Protein AF-A0A3A9E2F2-F1 (afdb_monomer)

Solvent-accessible surface area (backbone atoms only — not comparable to full-atom values): 10384 Å² total; per-residue (Å²): 134,84,87,75,85,90,66,88,70,84,82,77,58,94,87,62,79,90,67,80,53,72,67,56,56,50,52,58,75,64,45,63,46,45,46,7,29,44,75,41,55,57,59,45,60,77,42,99,91,36,92,51,76,41,77,47,58,73,92,66,34,52,73,41,75,78,70,48,86,54,79,44,56,62,70,60,52,52,52,50,52,50,54,58,71,68,58,73,80,54,47,98,83,72,45,70,61,95,58,60,90,71,42,56,31,88,88,75,65,30,54,31,39,81,44,78,45,77,52,100,91,44,79,49,52,27,34,31,30,34,34,40,76,69,68,75,49,98,54,69,95,49,67,46,48,46,66,62,51,51,52,54,51,52,53,49,50,53,52,52,52,57,48,65,73,75,107

Sequence (167 aa):
LEYRRTGSTRRYHPGYECKWAANTVVHILENREYTGCLVNFKTTTQSYKCSKIIYNSEDKQAIFENHHEQIIDKDTWERVQELRKQRKRPNRYDEVGLFSGILFCADCGSVMYQQRYQTDKRRQDCYICGSYKKRTADCTAHFIRTDLLTAGVTENLRKVTSYAAKH

pLDDT: mean 86.05, std 10.94, range [43.09, 97.06]

Radius of gyration: 23.93 Å; Cα contacts (8 Å, |Δi|>4): 174; chains: 1; bounding box: 44×72×62 Å

Nearest PDB structures (foldseek):
  1f3u-assembly1_A  TM=5.442E-01  e=9.695E-01  Homo sapiens
  6o9l-assembly1_T  TM=4.888E-01  e=2.526E+00  Homo sapiens
  8xmc-assembly1_I  TM=2.356E-01  e=3.301E-01  Arabidopsis thaliana
  5nbq-assembly1_G  TM=2.275E-01  e=5.180E+00  Borreliella burgdorferi

Structure (mmCIF, N/CA/C/O backbone):
data_AF-A0A3A9E2F2-F1
#
_entry.id   AF-A0A3A9E2F2-F1
#
loop_
_atom_site.group_PDB
_atom_site.id
_atom_site.type_symbol
_atom_site.label_atom_id
_atom_site.label_alt_id
_atom_site.label_comp_id
_atom_site.label_asym_id
_atom_site.label_entity_id
_atom_site.label_seq_id
_atom_site.pdbx_PDB_ins_code
_atom_site.Cartn_x
_atom_site.Cartn_y
_atom_site.Cartn_z
_atom_site.occupancy
_atom_site.B_iso_or_equiv
_atom_site.auth_seq_id
_atom_site.auth_comp_id
_atom_site.auth_asym_id
_atom_site.auth_atom_id
_atom_site.pdbx_PDB_model_num
ATOM 1 N N . LEU A 1 1 ? 8.230 46.879 11.092 1.00 43.09 1 LEU A N 1
ATOM 2 C CA . LEU A 1 1 ? 8.764 45.650 11.722 1.00 43.09 1 LEU A CA 1
ATOM 3 C C . LEU A 1 1 ? 8.532 44.495 10.758 1.00 43.09 1 LEU A C 1
ATOM 5 O O . LEU A 1 1 ? 7.473 43.88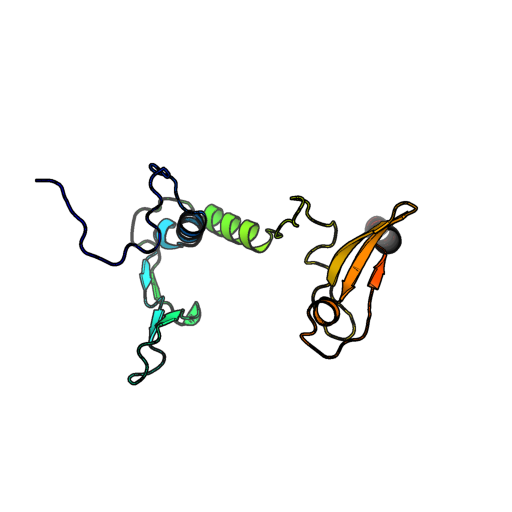5 10.785 1.00 43.09 1 LEU A O 1
ATOM 9 N N . GLU A 1 2 ? 9.471 44.250 9.843 1.00 47.62 2 GLU A N 1
ATOM 10 C CA . GLU A 1 2 ? 9.417 43.054 8.999 1.00 47.62 2 GLU A CA 1
ATOM 11 C C . GLU A 1 2 ? 9.803 41.849 9.851 1.00 47.62 2 GLU A C 1
ATOM 13 O O . GLU A 1 2 ? 10.923 41.756 10.356 1.00 47.62 2 GLU A O 1
ATOM 18 N N . TYR A 1 3 ? 8.859 40.937 10.047 1.00 56.56 3 TYR A N 1
ATOM 19 C CA . TYR A 1 3 ? 9.108 39.676 10.724 1.00 56.56 3 TYR A CA 1
ATOM 20 C C . TYR A 1 3 ? 10.143 38.861 9.928 1.00 56.56 3 TYR A C 1
ATOM 22 O O . TYR A 1 3 ? 9.828 38.274 8.895 1.00 56.56 3 TYR A O 1
ATOM 30 N N . ARG A 1 4 ? 11.394 38.817 10.403 1.00 60.28 4 ARG A N 1
ATOM 31 C CA . ARG A 1 4 ? 12.424 37.901 9.891 1.00 60.28 4 ARG A CA 1
ATOM 32 C C . ARG A 1 4 ? 12.490 36.665 10.778 1.00 60.28 4 ARG A C 1
ATOM 34 O O . ARG A 1 4 ? 12.912 36.741 11.928 1.00 60.28 4 ARG A O 1
ATOM 41 N N . ARG A 1 5 ? 12.099 35.512 10.227 1.00 57.41 5 ARG A N 1
ATOM 42 C CA . ARG A 1 5 ? 12.288 34.201 10.867 1.00 57.41 5 ARG A CA 1
ATOM 43 C C . ARG A 1 5 ? 13.768 33.837 10.898 1.00 57.41 5 ARG A C 1
ATOM 45 O O . ARG A 1 5 ? 14.348 33.522 9.864 1.00 57.41 5 ARG A O 1
ATOM 52 N N . THR A 1 6 ? 14.359 33.824 12.084 1.00 50.56 6 THR A N 1
ATOM 53 C CA . THR A 1 6 ? 15.696 33.284 12.346 1.00 50.56 6 THR A CA 1
ATOM 54 C C . THR A 1 6 ? 15.580 31.807 12.739 1.00 50.56 6 THR A C 1
ATOM 56 O O . THR A 1 6 ? 15.358 31.458 13.892 1.00 50.56 6 THR A O 1
ATOM 59 N N . GLY A 1 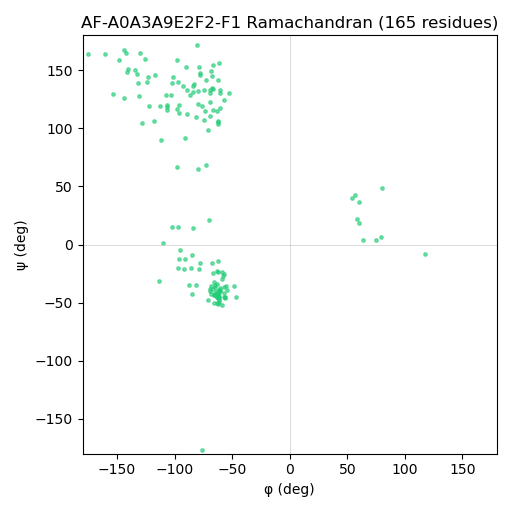7 ? 15.672 30.909 11.754 1.00 63.16 7 GLY A N 1
ATOM 60 C CA . GLY A 1 7 ? 15.651 29.457 11.963 1.00 63.16 7 GLY A CA 1
ATOM 61 C C . GLY A 1 7 ? 15.897 28.683 10.666 1.00 63.16 7 GLY A C 1
ATOM 62 O O . GLY A 1 7 ? 15.793 29.245 9.579 1.00 63.16 7 GLY A O 1
ATOM 63 N N . SER A 1 8 ? 16.234 27.391 10.763 1.00 57.94 8 SER A N 1
ATOM 64 C CA . SER A 1 8 ? 16.449 26.535 9.586 1.00 57.94 8 SER A CA 1
ATOM 65 C C . SER A 1 8 ? 15.160 26.417 8.766 1.00 57.94 8 SER A C 1
ATOM 67 O O . SER A 1 8 ? 14.217 25.723 9.147 1.00 57.94 8 SER A O 1
ATOM 69 N N . THR A 1 9 ? 15.115 27.086 7.618 1.00 56.25 9 THR A N 1
ATOM 70 C CA . THR A 1 9 ? 14.015 27.021 6.653 1.00 56.25 9 THR A CA 1
ATOM 71 C C . THR A 1 9 ? 14.128 25.755 5.809 1.00 56.25 9 THR A C 1
ATOM 73 O O . THR A 1 9 ? 14.316 25.797 4.592 1.00 56.25 9 THR A O 1
ATOM 76 N N . ARG A 1 10 ? 13.998 24.573 6.424 1.00 52.66 10 ARG A N 1
ATOM 77 C CA . ARG A 1 10 ? 13.755 23.369 5.621 1.00 52.66 10 ARG A CA 1
ATOM 78 C C . ARG A 1 10 ? 12.417 23.560 4.893 1.00 52.66 10 ARG A C 1
ATOM 80 O O . ARG A 1 10 ? 11.367 23.416 5.506 1.00 52.66 10 ARG A O 1
ATOM 87 N N . ARG A 1 11 ? 12.491 23.823 3.578 1.00 57.62 11 ARG A N 1
ATOM 88 C CA . ARG A 1 11 ? 11.375 23.910 2.607 1.00 57.62 11 ARG A CA 1
ATOM 89 C C . ARG A 1 11 ? 10.595 25.233 2.594 1.00 57.62 11 ARG A C 1
ATOM 91 O O . ARG A 1 11 ? 9.368 25.226 2.585 1.00 57.62 11 ARG A O 1
ATOM 98 N N . TYR A 1 12 ? 11.285 26.373 2.549 1.00 59.84 12 TYR A N 1
ATOM 99 C CA . TYR A 1 12 ? 10.641 27.614 2.103 1.00 59.84 12 TYR A CA 1
ATOM 100 C C . TYR A 1 12 ? 10.619 27.651 0.569 1.00 59.84 12 TYR A C 1
ATOM 102 O O . TYR A 1 12 ? 11.668 27.766 -0.063 1.00 59.84 12 TYR A O 1
ATOM 110 N N . HIS A 1 13 ? 9.431 27.515 -0.021 1.00 63.38 13 HIS A N 1
ATOM 111 C CA . HIS A 1 13 ? 9.216 27.624 -1.463 1.00 63.38 13 HIS A CA 1
ATOM 112 C C . HIS A 1 13 ? 8.394 28.890 -1.749 1.00 63.38 13 HIS A C 1
ATOM 114 O O . HIS A 1 13 ? 7.162 28.824 -1.725 1.00 63.38 13 HIS A O 1
ATOM 120 N N . PRO A 1 14 ? 9.040 30.050 -1.972 1.00 62.44 14 PRO A N 1
ATOM 121 C CA . PRO A 1 14 ? 8.328 31.269 -2.343 1.00 62.44 14 PRO A CA 1
ATOM 122 C C . PRO A 1 14 ? 7.592 31.015 -3.671 1.00 62.44 14 PRO A C 1
ATOM 124 O O . PRO A 1 14 ? 8.219 30.648 -4.662 1.00 62.44 14 PRO A O 1
ATOM 127 N N . GLY A 1 15 ? 6.256 31.090 -3.651 1.00 64.94 15 GLY A N 1
ATOM 128 C CA . GLY A 1 15 ? 5.361 30.676 -4.748 1.00 64.94 15 GLY A CA 1
ATOM 129 C C . GLY A 1 15 ? 4.401 29.523 -4.403 1.00 64.94 15 GLY A C 1
ATOM 130 O O . GLY A 1 15 ? 3.493 29.222 -5.174 1.00 64.94 15 GLY A O 1
ATOM 131 N N . TYR A 1 16 ? 4.560 28.887 -3.238 1.00 62.09 16 TYR A N 1
ATOM 132 C CA . TYR A 1 16 ? 3.591 27.938 -2.676 1.00 62.09 16 TYR A CA 1
ATOM 133 C C . TYR A 1 16 ? 2.709 28.638 -1.638 1.00 62.09 16 TYR A C 1
ATOM 135 O O . TYR A 1 16 ? 2.781 28.354 -0.443 1.00 62.09 16 TYR A O 1
ATOM 143 N N . GLU A 1 17 ? 1.881 29.576 -2.088 1.00 68.38 17 GLU A N 1
ATOM 144 C CA . GLU A 1 17 ? 0.893 30.212 -1.216 1.00 68.38 17 GLU A CA 1
ATOM 145 C C . GLU A 1 17 ? -0.162 29.171 -0.803 1.00 68.38 17 GLU A C 1
ATOM 147 O O . GLU A 1 17 ? -0.854 28.591 -1.638 1.00 68.38 17 GLU A O 1
ATOM 152 N N . CYS A 1 18 ? -0.229 28.878 0.499 1.00 69.50 18 CYS A N 1
ATOM 153 C CA . CYS A 1 18 ? -1.305 28.123 1.156 1.00 69.50 18 CYS A CA 1
ATOM 154 C C . CYS A 1 18 ? -1.587 26.689 0.652 1.00 69.50 18 CYS A C 1
ATOM 156 O O . CYS A 1 18 ? -2.669 26.155 0.893 1.00 69.50 18 CYS A O 1
ATOM 158 N N . LYS A 1 19 ? -0.635 26.015 -0.008 1.00 76.00 19 LYS A N 1
ATOM 159 C CA . LYS A 1 19 ? -0.809 24.607 -0.413 1.00 76.00 19 LYS A CA 1
ATOM 160 C C . LYS A 1 19 ? -0.394 23.650 0.703 1.00 76.00 19 LYS A C 1
ATOM 162 O O . LYS A 1 19 ? 0.726 23.714 1.207 1.00 76.00 19 LYS A O 1
ATOM 167 N N . TRP A 1 20 ? -1.270 22.706 1.040 1.00 82.81 20 TRP A N 1
ATOM 168 C CA . TRP A 1 20 ? -0.922 21.588 1.915 1.00 82.81 20 TRP A CA 1
ATOM 169 C C . TRP A 1 20 ? 0.050 20.650 1.199 1.00 82.81 20 TRP A C 1
ATOM 171 O O . TRP A 1 20 ? -0.171 20.260 0.051 1.00 82.81 20 TRP A O 1
ATOM 181 N N . ALA A 1 21 ? 1.125 20.249 1.880 1.00 83.56 21 ALA A N 1
ATOM 182 C CA . ALA A 1 21 ? 1.962 19.167 1.380 1.00 83.56 21 ALA A CA 1
ATOM 183 C C . ALA A 1 21 ? 1.178 17.847 1.435 1.00 83.56 21 ALA A C 1
ATOM 185 O O . ALA A 1 21 ? 0.425 17.606 2.381 1.00 83.56 21 ALA A O 1
ATOM 186 N N . ALA A 1 22 ? 1.398 16.957 0.463 1.00 85.06 22 ALA A N 1
ATOM 187 C CA . ALA A 1 22 ? 0.709 15.664 0.409 1.00 85.06 22 ALA A CA 1
ATOM 188 C C . ALA A 1 22 ? 0.873 14.853 1.710 1.00 85.06 22 ALA A C 1
ATOM 190 O O . ALA A 1 22 ? -0.089 14.264 2.195 1.00 85.06 22 ALA A O 1
ATOM 191 N N . ASN A 1 23 ? 2.065 14.891 2.318 1.00 85.44 23 ASN A N 1
ATOM 192 C CA . ASN A 1 23 ? 2.323 14.237 3.605 1.00 85.44 23 ASN A CA 1
ATOM 193 C C . ASN A 1 23 ? 1.476 14.816 4.741 1.00 85.44 23 ASN A C 1
ATOM 195 O O . ASN A 1 23 ? 1.079 14.086 5.639 1.00 85.44 23 ASN A O 1
ATOM 199 N N . THR A 1 24 ? 1.182 16.114 4.711 1.00 89.06 24 THR A N 1
ATOM 200 C CA . THR A 1 24 ? 0.365 16.738 5.748 1.00 89.06 24 THR A CA 1
ATOM 201 C C . THR A 1 24 ? -1.077 16.238 5.675 1.00 89.06 24 THR A C 1
ATOM 203 O O . THR A 1 24 ? -1.645 15.873 6.698 1.00 89.06 24 THR A O 1
ATOM 206 N N . VAL A 1 25 ? -1.643 16.125 4.468 1.00 90.88 25 VAL A N 1
ATOM 207 C CA . VAL A 1 25 ? -2.975 15.523 4.264 1.00 90.88 25 VAL A CA 1
ATOM 208 C C . VAL A 1 25 ? -2.976 14.051 4.681 1.00 90.88 25 VAL A C 1
ATOM 210 O O . VAL A 1 25 ? -3.905 13.590 5.334 1.00 90.88 25 VAL A O 1
ATOM 213 N N . VAL A 1 26 ? -1.908 13.316 4.365 1.00 91.19 26 VAL A N 1
ATOM 214 C CA . VAL A 1 26 ? -1.705 11.932 4.819 1.00 91.19 26 VAL A CA 1
ATOM 215 C C . VAL A 1 26 ? -1.750 11.829 6.346 1.00 91.19 26 VAL A C 1
ATOM 217 O O . VAL A 1 26 ? -2.457 10.962 6.855 1.00 91.19 26 VAL A O 1
ATOM 220 N N . HIS A 1 27 ? -1.070 12.714 7.074 1.00 90.75 27 HIS A N 1
ATOM 221 C CA . HIS A 1 27 ? -1.084 12.700 8.538 1.00 90.75 27 HIS A CA 1
ATOM 222 C C . HIS A 1 27 ? -2.441 13.081 9.131 1.00 90.75 27 HIS A C 1
ATOM 224 O O . HIS A 1 27 ? -2.849 12.485 10.123 1.00 90.75 27 HIS A O 1
ATOM 230 N N . ILE A 1 28 ? -3.165 14.015 8.505 1.00 93.31 28 ILE A N 1
ATOM 231 C CA . ILE A 1 28 ? -4.552 14.318 8.886 1.00 93.31 28 ILE A CA 1
ATOM 232 C C . ILE A 1 28 ? -5.404 13.055 8.757 1.00 93.31 28 ILE A C 1
ATOM 234 O O . ILE A 1 28 ? -6.047 12.637 9.711 1.00 93.31 28 ILE A O 1
ATOM 238 N N . LEU A 1 29 ? -5.365 12.399 7.598 1.00 93.31 29 LEU A N 1
ATOM 239 C CA . LEU A 1 29 ? -6.176 11.208 7.354 1.00 93.31 29 LEU A CA 1
ATOM 240 C C . LEU A 1 29 ? -5.768 10.011 8.231 1.00 93.31 29 LEU A C 1
ATOM 242 O O . LEU A 1 29 ? -6.574 9.115 8.431 1.00 93.31 29 LEU A O 1
ATOM 246 N N . GLU A 1 30 ? -4.529 9.949 8.719 1.00 91.69 30 GLU A N 1
ATOM 247 C CA . GLU A 1 30 ? -4.049 8.914 9.654 1.00 91.69 30 GLU A CA 1
ATOM 248 C C . GLU A 1 30 ? -4.493 9.166 11.100 1.00 91.69 30 GLU A C 1
ATOM 250 O O . GLU A 1 30 ? -4.497 8.234 11.905 1.00 91.69 30 GLU A O 1
ATOM 255 N N . ASN A 1 31 ? -4.844 10.404 11.461 1.00 91.94 31 ASN A N 1
ATOM 256 C CA . ASN A 1 31 ? -5.091 10.729 12.856 1.00 91.94 31 ASN A CA 1
ATOM 257 C C . ASN A 1 31 ? -6.438 10.168 13.321 1.00 91.94 31 ASN A C 1
ATOM 259 O O . ASN A 1 31 ? -7.500 10.686 12.980 1.00 91.94 31 ASN A O 1
ATOM 263 N N . ARG A 1 32 ? -6.372 9.118 14.141 1.00 91.19 32 ARG A N 1
ATOM 264 C CA . ARG A 1 32 ? -7.541 8.509 14.780 1.00 91.19 32 ARG A CA 1
ATOM 265 C C . ARG A 1 32 ? -8.253 9.473 15.730 1.00 91.19 32 ARG A C 1
ATOM 267 O O . ARG A 1 32 ? -9.440 9.317 15.959 1.00 91.19 32 ARG A O 1
ATOM 274 N N . GLU A 1 33 ? -7.570 10.496 16.244 1.00 92.81 33 GLU A N 1
ATOM 275 C CA . GLU A 1 33 ? -8.171 11.437 17.198 1.00 92.81 33 GLU A CA 1
ATOM 276 C C . GLU A 1 33 ? -9.417 12.134 16.649 1.00 92.81 33 GLU A C 1
ATOM 278 O O . GLU A 1 33 ? -10.326 12.417 17.414 1.00 92.81 33 GLU A O 1
ATOM 283 N N . TYR A 1 34 ? -9.535 12.304 15.328 1.00 94.38 34 TYR A N 1
ATOM 284 C CA . TYR A 1 34 ? -10.734 12.882 14.716 1.00 94.38 34 TYR A CA 1
ATOM 285 C C . TYR A 1 34 ? -12.018 12.068 14.935 1.00 94.38 34 TYR A C 1
ATOM 287 O O . TYR A 1 34 ? -13.104 12.615 14.751 1.00 94.38 34 TYR A O 1
ATOM 295 N N . THR A 1 35 ? -11.916 10.811 15.379 1.00 94.19 35 THR A N 1
ATOM 296 C CA . THR A 1 35 ? -13.061 9.998 15.815 1.00 94.19 35 THR A CA 1
ATOM 297 C C . THR A 1 35 ? -13.454 10.255 17.278 1.00 94.19 35 THR A C 1
ATOM 299 O O . THR A 1 35 ? -14.128 9.426 17.881 1.00 94.19 35 THR A O 1
ATOM 302 N N . GLY A 1 36 ? -12.961 11.327 17.907 1.00 91.75 36 GLY A N 1
ATOM 303 C CA . GLY A 1 36 ? -13.242 11.664 19.306 1.00 91.75 36 GLY A CA 1
ATOM 304 C C . GLY A 1 36 ? -12.421 10.876 20.334 1.00 91.75 36 GLY A C 1
ATOM 305 O O . GLY A 1 36 ? -12.653 11.002 21.538 1.00 91.75 36 GLY A O 1
ATOM 306 N N . CYS A 1 37 ? -11.446 10.063 19.908 1.00 92.81 37 CYS A N 1
ATOM 307 C CA . CYS A 1 37 ? -10.565 9.335 20.827 1.00 92.81 37 CYS A CA 1
ATOM 308 C C . CYS A 1 37 ? -9.302 10.137 21.176 1.00 92.81 37 CYS A C 1
ATOM 310 O O . CYS A 1 37 ? -8.805 10.914 20.367 1.00 92.81 37 CYS A O 1
ATOM 312 N N . LEU A 1 38 ? -8.727 9.899 22.350 1.00 92.12 38 LEU A N 1
ATOM 313 C CA . LEU A 1 38 ? -7.398 10.381 22.720 1.00 92.12 38 LEU A CA 1
ATOM 314 C C . LEU A 1 38 ? -6.399 9.226 22.619 1.00 92.12 38 LEU A C 1
ATOM 316 O O . LEU A 1 38 ? -6.627 8.161 23.190 1.00 92.12 38 LEU A O 1
ATOM 320 N N . VAL A 1 39 ? -5.283 9.433 21.918 1.00 91.56 39 VAL A N 1
ATOM 321 C CA . VAL A 1 39 ? -4.249 8.405 21.738 1.00 91.56 39 VAL A CA 1
ATOM 322 C C . VAL A 1 39 ? -2.936 8.872 22.360 1.00 91.56 39 VAL A C 1
ATOM 324 O O . VAL A 1 39 ? -2.229 9.711 21.800 1.00 91.56 39 VAL A O 1
ATOM 327 N N . ASN A 1 40 ? -2.583 8.282 23.499 1.00 90.88 40 ASN A N 1
ATOM 328 C CA . ASN A 1 40 ? -1.352 8.568 24.228 1.00 90.88 40 ASN A CA 1
ATOM 329 C C . ASN A 1 40 ? -0.252 7.545 23.917 1.00 90.88 40 ASN A C 1
ATOM 331 O O . ASN A 1 40 ? -0.510 6.421 23.487 1.00 90.88 40 ASN A O 1
ATOM 335 N N . PHE A 1 41 ? 0.999 7.944 24.163 1.00 89.81 41 PHE A N 1
ATOM 336 C CA . PHE A 1 41 ? 2.193 7.113 23.954 1.00 89.81 41 PHE A CA 1
ATOM 337 C C . PHE A 1 41 ? 2.404 6.654 22.499 1.00 89.81 41 PHE A C 1
ATOM 339 O O . PHE A 1 41 ? 2.915 5.564 22.255 1.00 89.81 41 PHE A O 1
ATOM 346 N N . LYS A 1 42 ? 2.087 7.508 21.513 1.00 87.06 42 LYS A N 1
ATOM 347 C CA . LYS A 1 42 ? 2.362 7.248 20.082 1.00 87.06 42 LYS A CA 1
ATOM 348 C C . LYS A 1 42 ? 3.849 7.024 19.780 1.00 87.06 42 LYS A C 1
ATOM 350 O O . LYS A 1 42 ? 4.194 6.301 18.848 1.00 87.06 42 LYS A O 1
ATOM 355 N N . THR A 1 43 ? 4.735 7.639 20.558 1.00 89.62 43 THR A N 1
ATOM 356 C CA . THR A 1 43 ? 6.186 7.564 20.370 1.00 89.62 43 THR A CA 1
ATOM 357 C C . THR A 1 43 ? 6.907 7.267 21.673 1.00 89.62 43 THR A C 1
ATOM 359 O O . THR A 1 43 ? 6.507 7.752 22.730 1.00 89.62 43 THR A O 1
ATOM 362 N N . THR A 1 44 ? 8.013 6.536 21.581 1.00 88.56 44 THR A N 1
ATOM 363 C CA . THR A 1 44 ? 8.947 6.283 22.680 1.00 88.56 44 THR A CA 1
ATOM 364 C C . THR A 1 44 ? 10.384 6.566 22.246 1.00 88.56 44 THR A C 1
ATOM 366 O O . THR A 1 44 ? 10.682 6.660 21.053 1.00 88.56 44 THR A O 1
ATOM 369 N N . THR A 1 45 ? 11.291 6.680 23.207 1.00 86.94 45 THR A N 1
ATOM 370 C CA . THR A 1 45 ? 12.731 6.793 22.954 1.00 86.94 45 THR A CA 1
ATOM 371 C C . THR A 1 45 ? 13.360 5.403 22.985 1.00 86.94 45 THR A C 1
ATOM 373 O O . THR A 1 45 ? 13.052 4.608 23.870 1.00 86.94 45 THR A O 1
ATOM 376 N N . GLN A 1 46 ? 14.252 5.097 22.035 1.00 84.19 46 GLN A N 1
ATOM 377 C CA . GLN A 1 46 ? 14.849 3.759 21.915 1.00 84.19 46 GLN A CA 1
ATOM 378 C C . GLN A 1 46 ? 15.566 3.302 23.193 1.00 84.19 46 GLN A C 1
ATOM 380 O O . GLN A 1 46 ? 15.474 2.139 23.579 1.00 84.19 46 GLN A O 1
ATOM 385 N N . SER A 1 47 ? 16.312 4.203 23.827 1.00 82.81 47 SER A N 1
ATOM 386 C CA . SER A 1 47 ? 16.957 3.965 25.115 1.00 82.81 47 SER A CA 1
ATOM 387 C C . SER A 1 47 ? 17.316 5.293 25.771 1.00 82.81 47 SER A C 1
ATOM 389 O O . SER A 1 47 ? 17.413 6.318 25.103 1.00 82.81 47 SER A O 1
ATOM 391 N N . TYR A 1 48 ? 17.606 5.282 27.070 1.00 79.94 48 TYR A N 1
ATOM 392 C CA . TYR A 1 48 ? 18.050 6.487 27.782 1.00 79.94 48 TYR A CA 1
ATOM 393 C C . TYR A 1 48 ? 19.338 7.110 27.205 1.00 79.94 48 TYR A C 1
ATOM 395 O O . TYR A 1 48 ? 19.572 8.301 27.379 1.00 79.94 48 TYR A O 1
ATOM 403 N N . LYS A 1 49 ? 20.172 6.319 26.510 1.00 84.50 49 LYS A N 1
ATOM 404 C CA . LYS A 1 49 ? 21.424 6.773 25.871 1.00 84.50 49 LYS A CA 1
ATOM 405 C C . LYS A 1 49 ? 21.240 7.227 24.427 1.00 84.50 49 LYS A C 1
ATOM 407 O O . LYS A 1 49 ? 22.164 7.787 23.847 1.00 84.50 49 LYS A O 1
ATOM 412 N N . CYS A 1 50 ? 20.091 6.942 23.821 1.00 82.50 50 CYS A N 1
ATOM 413 C CA . CYS A 1 50 ? 19.839 7.223 22.419 1.00 82.50 50 CYS A CA 1
ATOM 414 C C . CYS A 1 50 ? 18.531 7.993 22.277 1.00 82.50 50 CYS A C 1
ATOM 416 O O . CYS A 1 50 ? 17.457 7.401 22.310 1.00 82.50 50 CYS A O 1
ATOM 418 N N . SER A 1 51 ? 18.621 9.298 22.019 1.00 83.44 51 SER A N 1
ATOM 419 C CA . SER A 1 51 ? 17.470 10.194 21.810 1.00 83.44 51 SER A CA 1
ATOM 420 C C . SER A 1 51 ? 16.713 9.954 20.494 1.00 83.44 51 SER A C 1
ATOM 422 O O . SER A 1 51 ? 16.028 10.843 19.990 1.00 83.44 51 SER A O 1
ATOM 424 N N . LYS A 1 52 ? 16.850 8.770 19.888 1.00 88.31 52 LYS A N 1
ATOM 425 C CA . LYS A 1 52 ? 16.122 8.400 18.679 1.00 88.31 52 LYS A CA 1
ATOM 426 C C . LYS A 1 52 ? 14.681 8.053 19.047 1.00 88.31 52 LYS A C 1
ATOM 428 O O . LYS A 1 52 ? 14.434 7.104 19.792 1.00 88.31 52 LYS A O 1
ATOM 433 N N . ILE A 1 53 ? 13.749 8.815 18.484 1.00 86.94 53 ILE A N 1
ATOM 434 C CA . ILE A 1 53 ? 12.309 8.615 18.644 1.00 86.94 53 ILE A CA 1
ATOM 435 C C . ILE A 1 53 ? 11.852 7.485 17.716 1.00 86.94 53 ILE A C 1
ATOM 437 O O . ILE A 1 53 ? 12.195 7.461 16.531 1.00 86.94 53 ILE A O 1
ATOM 441 N N . ILE A 1 54 ? 11.080 6.551 18.264 1.00 88.88 54 ILE A N 1
ATOM 442 C CA . ILE A 1 54 ? 10.485 5.414 17.561 1.00 88.88 54 ILE A CA 1
ATOM 443 C C . ILE A 1 54 ? 8.971 5.459 17.779 1.00 88.88 54 ILE A C 1
ATOM 445 O O . ILE A 1 54 ? 8.503 5.770 18.873 1.00 88.88 54 ILE A O 1
ATOM 449 N N . TYR A 1 55 ? 8.203 5.150 16.736 1.00 88.25 55 TYR A N 1
ATOM 450 C CA . TYR A 1 55 ? 6.754 4.993 16.843 1.00 88.25 55 TYR A CA 1
ATOM 451 C C . TYR A 1 55 ? 6.406 3.673 17.534 1.00 88.25 55 TYR A C 1
ATOM 453 O O . TYR A 1 55 ? 6.955 2.623 17.197 1.00 88.25 55 TYR A O 1
ATOM 461 N N . ASN A 1 56 ? 5.498 3.737 18.502 1.00 88.50 56 ASN A N 1
ATOM 462 C CA . ASN A 1 56 ? 5.024 2.569 19.232 1.00 88.50 56 ASN A CA 1
ATOM 463 C C . ASN A 1 56 ? 4.004 1.778 18.404 1.00 88.50 56 ASN A C 1
ATOM 465 O O . ASN A 1 56 ? 3.200 2.367 17.679 1.00 88.50 56 ASN A O 1
ATOM 469 N N . SER A 1 57 ? 4.010 0.450 18.556 1.00 87.44 57 SER A N 1
ATOM 470 C CA . SER A 1 57 ? 2.924 -0.409 18.072 1.00 87.44 57 SER A CA 1
ATOM 471 C C . SER A 1 57 ? 1.608 -0.052 18.765 1.00 87.44 57 SER A C 1
ATOM 473 O O . SER A 1 57 ? 1.626 0.489 19.872 1.00 87.44 57 SER A O 1
ATOM 475 N N . GLU A 1 58 ? 0.479 -0.363 18.128 1.00 83.00 58 GLU A N 1
ATOM 476 C CA . GLU A 1 58 ? -0.860 -0.049 18.651 1.00 83.00 58 GLU A CA 1
ATOM 477 C C . GLU A 1 58 ? -1.080 -0.619 20.063 1.00 83.00 58 GLU A C 1
ATOM 479 O O . GLU A 1 58 ? -1.614 0.081 20.914 1.00 83.00 58 GLU A O 1
ATOM 484 N N . ASP A 1 59 ? -0.534 -1.802 20.369 1.00 86.25 59 ASP A N 1
ATOM 485 C CA . ASP A 1 59 ? -0.640 -2.444 21.695 1.00 86.25 59 ASP A CA 1
ATOM 486 C C . ASP A 1 59 ? 0.000 -1.642 22.840 1.00 86.25 59 ASP A C 1
ATOM 488 O O . ASP A 1 59 ? -0.328 -1.829 24.010 1.00 86.25 59 ASP A O 1
ATOM 492 N N . LYS A 1 60 ? 0.966 -0.773 22.522 1.00 87.06 60 LYS A N 1
ATOM 493 C CA . LYS A 1 60 ? 1.655 0.086 23.498 1.00 87.06 60 LYS A CA 1
ATOM 494 C C . LYS A 1 60 ? 1.034 1.478 23.587 1.00 87.06 60 LYS A C 1
ATOM 496 O O . LYS A 1 60 ? 1.489 2.292 24.391 1.00 87.06 60 LYS A O 1
ATOM 501 N N . GLN A 1 61 ? 0.055 1.773 22.737 1.00 90.31 61 GLN A N 1
ATOM 502 C CA . GLN A 1 61 ? -0.656 3.041 22.742 1.00 90.31 61 GLN A CA 1
ATOM 503 C C . GLN A 1 61 ? -1.849 2.934 23.687 1.00 90.31 61 GLN A C 1
ATOM 505 O O . GLN A 1 61 ? -2.619 1.978 23.642 1.00 90.31 61 GLN A O 1
ATOM 510 N N . ALA A 1 62 ? -2.013 3.937 24.544 1.00 89.75 62 ALA A N 1
ATOM 511 C CA . ALA A 1 62 ? -3.195 4.032 25.388 1.00 89.75 62 ALA A CA 1
ATOM 512 C C . ALA A 1 62 ? -4.262 4.819 24.625 1.00 89.75 62 ALA A C 1
ATOM 514 O O . ALA A 1 62 ? -4.079 6.010 24.362 1.00 89.75 62 ALA A O 1
ATOM 515 N N . ILE A 1 63 ? -5.345 4.142 24.245 1.00 90.25 63 ILE A N 1
ATOM 516 C CA . ILE A 1 63 ? -6.451 4.729 23.488 1.00 90.25 63 ILE A CA 1
ATOM 517 C C . ILE A 1 63 ? -7.636 4.904 24.432 1.00 90.25 63 ILE A C 1
ATOM 519 O O . ILE A 1 63 ? -8.161 3.931 24.967 1.00 90.25 63 ILE A O 1
ATOM 523 N N . PHE A 1 64 ? -8.058 6.149 24.616 1.00 91.06 64 PHE A N 1
ATOM 524 C CA . PHE A 1 64 ? -9.233 6.509 25.398 1.00 91.06 64 PHE A CA 1
ATOM 525 C C . PHE A 1 64 ? -10.336 6.936 24.436 1.00 91.06 64 PHE A C 1
ATOM 527 O O . PHE A 1 64 ? -10.184 7.914 23.703 1.00 91.06 64 PHE A O 1
ATOM 534 N N . GLU A 1 65 ? -11.428 6.184 24.394 1.00 89.44 65 GLU A N 1
ATOM 535 C CA . GLU A 1 65 ? -12.566 6.494 23.526 1.00 89.44 65 GLU A CA 1
ATOM 536 C C . GLU A 1 65 ? -13.431 7.618 24.133 1.00 89.44 65 GLU A C 1
ATOM 538 O O . GLU A 1 65 ? -13.457 7.792 25.350 1.00 89.44 65 GLU A O 1
ATOM 543 N N . ASN A 1 66 ? -14.130 8.384 23.284 1.00 88.69 66 ASN A N 1
ATOM 544 C CA . ASN A 1 66 ? -15.079 9.444 23.673 1.00 88.69 66 ASN A CA 1
ATOM 545 C C . ASN A 1 66 ? -14.506 10.555 24.577 1.00 88.69 66 ASN A C 1
ATOM 547 O O . ASN A 1 66 ? -15.148 10.989 25.531 1.00 88.69 66 ASN A O 1
ATOM 551 N N . HIS A 1 67 ? -13.297 11.036 24.281 1.00 91.69 67 HIS A N 1
ATOM 552 C CA . HIS A 1 67 ? -12.677 12.137 25.025 1.00 91.69 67 HIS A CA 1
ATOM 553 C C . HIS A 1 67 ? -13.177 13.519 24.573 1.00 91.69 67 HIS A C 1
ATOM 555 O O . HIS A 1 67 ? -13.256 14.448 25.374 1.00 91.69 67 HIS A O 1
ATOM 561 N N . HIS A 1 68 ? -13.455 13.695 23.283 1.00 92.00 68 HIS A N 1
ATOM 562 C CA . HIS A 1 68 ? -13.916 14.965 22.718 1.00 92.00 68 HIS A CA 1
ATOM 563 C C . HIS A 1 68 ? -14.936 14.725 21.608 1.00 92.00 68 HIS A C 1
ATOM 565 O O . HIS A 1 68 ? -15.103 13.595 21.148 1.00 92.00 68 HIS A O 1
ATOM 571 N N . GLU A 1 69 ? -15.622 15.792 21.196 1.00 93.56 69 GLU A N 1
ATOM 572 C CA . GLU A 1 69 ? -16.586 15.736 20.100 1.00 93.56 69 GLU A CA 1
ATOM 573 C C . GLU A 1 69 ? -15.913 15.207 18.830 1.00 93.56 69 GLU A C 1
ATOM 575 O O . GLU A 1 69 ? -14.884 15.723 18.384 1.00 93.56 69 GLU A O 1
ATOM 580 N N . GLN A 1 70 ? -16.484 14.137 18.278 1.00 93.81 70 GLN A N 1
ATOM 581 C CA . GLN A 1 70 ? -15.986 13.531 17.054 1.00 93.81 70 GLN A CA 1
ATOM 582 C C . 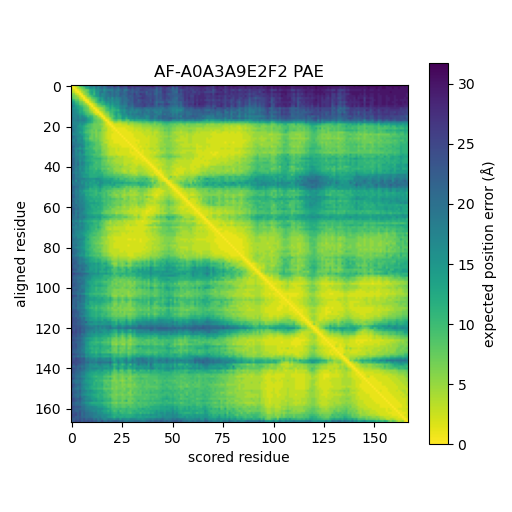GLN A 1 70 ? -16.190 14.480 15.867 1.00 93.81 70 GLN A C 1
ATOM 584 O O . GLN A 1 70 ? -17.262 15.050 15.684 1.00 93.81 70 GLN A O 1
ATOM 589 N N . ILE A 1 71 ? -15.162 14.622 15.032 1.00 95.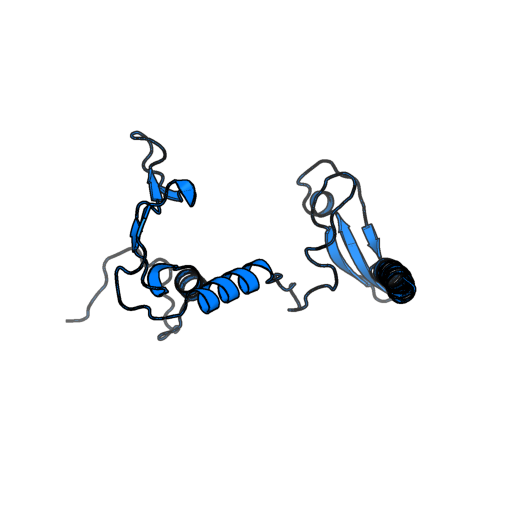00 71 ILE A N 1
ATOM 590 C CA . ILE A 1 71 ? -15.251 15.375 13.772 1.00 95.00 71 ILE A CA 1
ATOM 591 C C . ILE A 1 71 ? -15.746 14.457 12.648 1.00 95.00 71 ILE A C 1
ATOM 593 O O . ILE A 1 71 ? -16.454 14.900 11.746 1.00 95.00 71 ILE A O 1
ATOM 597 N N . ILE A 1 72 ? -15.357 13.178 12.693 1.00 94.56 72 ILE A N 1
ATOM 598 C CA . ILE A 1 72 ? -15.752 12.143 11.733 1.00 94.56 72 ILE A CA 1
ATOM 599 C C . ILE A 1 72 ? -16.161 10.863 12.461 1.00 94.56 72 ILE A C 1
ATOM 601 O O . ILE A 1 72 ? -15.609 10.535 13.511 1.00 94.56 72 ILE A O 1
ATOM 605 N N . ASP A 1 73 ? -17.069 10.100 11.859 1.00 93.88 73 ASP A N 1
ATOM 606 C CA . ASP A 1 73 ? -17.468 8.796 12.386 1.00 93.88 73 ASP A CA 1
ATOM 607 C C . ASP A 1 73 ? -16.336 7.765 12.280 1.00 93.88 73 ASP A C 1
ATOM 609 O O . ASP A 1 73 ? -15.536 7.7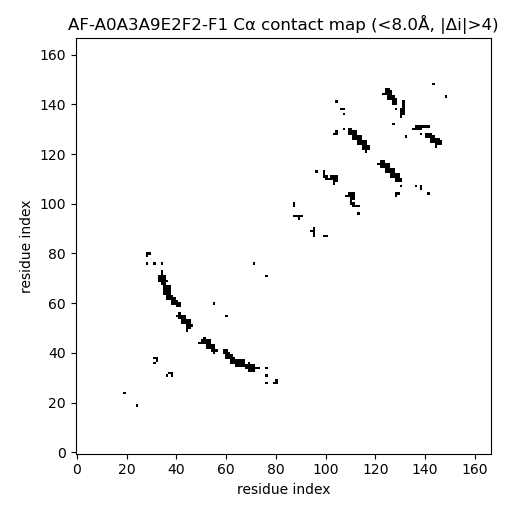74 11.332 1.00 93.88 73 ASP A O 1
ATOM 613 N N . LYS A 1 74 ? -16.313 6.820 13.225 1.00 91.75 74 LYS A N 1
ATOM 614 C CA . LYS A 1 74 ? -15.334 5.724 13.262 1.00 91.75 74 LYS A CA 1
ATOM 615 C C . LYS A 1 74 ? -15.356 4.886 11.979 1.00 91.75 74 LYS A C 1
ATOM 617 O O . LYS A 1 74 ? -14.300 4.669 11.391 1.00 91.75 74 LYS A O 1
ATOM 622 N N . ASP A 1 75 ? -16.538 4.525 11.485 1.00 94.38 75 ASP A N 1
ATOM 623 C CA . ASP A 1 75 ? -16.702 3.730 10.257 1.00 94.38 75 ASP A CA 1
ATOM 624 C C . ASP A 1 75 ? -16.115 4.442 9.029 1.00 94.38 75 ASP A C 1
ATOM 626 O O . ASP A 1 75 ? -15.461 3.835 8.176 1.00 94.38 75 ASP A O 1
ATOM 630 N N . THR A 1 76 ? -16.297 5.764 8.952 1.00 95.44 76 THR A N 1
ATOM 631 C CA . THR A 1 76 ? -15.724 6.588 7.882 1.00 95.44 76 THR A CA 1
ATOM 632 C C . THR A 1 76 ? -14.199 6.596 7.969 1.00 95.44 76 THR A C 1
ATOM 634 O O . THR A 1 76 ? -13.522 6.433 6.949 1.00 95.44 76 THR A O 1
ATOM 637 N N . TRP A 1 77 ? -13.641 6.742 9.174 1.00 94.94 77 TRP A N 1
ATOM 638 C CA . TRP A 1 77 ? -12.194 6.697 9.383 1.00 94.94 77 TRP A CA 1
ATOM 639 C C . TRP A 1 77 ? -11.599 5.333 9.011 1.00 94.94 77 TRP A C 1
ATOM 641 O O . TRP A 1 77 ? -10.595 5.280 8.295 1.00 94.94 77 TRP A O 1
ATOM 651 N N . GLU A 1 78 ? -12.233 4.237 9.430 1.00 94.12 78 GLU A N 1
ATOM 652 C CA . GLU A 1 78 ? -11.802 2.871 9.117 1.00 94.12 78 GLU A CA 1
ATOM 653 C C . GLU A 1 78 ? -11.825 2.610 7.607 1.00 94.12 78 GLU A C 1
ATOM 655 O O . GLU A 1 78 ? -10.835 2.131 7.044 1.00 94.12 78 GLU A O 1
ATOM 660 N N . ARG A 1 79 ? -12.893 3.036 6.921 1.00 94.56 79 ARG A N 1
ATOM 661 C CA . ARG A 1 79 ? -12.995 2.950 5.459 1.00 94.56 79 ARG A CA 1
ATOM 662 C C . ARG A 1 79 ? -11.893 3.737 4.754 1.00 94.56 79 ARG A C 1
ATOM 664 O O . ARG A 1 79 ? -11.326 3.264 3.768 1.00 94.56 79 ARG A O 1
ATOM 671 N N . VAL A 1 80 ? -11.545 4.926 5.252 1.00 94.44 80 VAL A N 1
ATOM 672 C CA . VAL A 1 80 ? -10.408 5.699 4.727 1.00 94.44 80 VAL A CA 1
ATOM 673 C C . VAL A 1 80 ? -9.094 4.939 4.926 1.00 94.44 80 VAL A C 1
ATOM 675 O O . VAL A 1 80 ? -8.301 4.866 3.983 1.00 94.44 80 VAL A O 1
ATOM 678 N N . GLN A 1 81 ? -8.855 4.336 6.097 1.00 94.50 81 GLN A N 1
ATOM 679 C CA . GLN A 1 81 ? -7.644 3.535 6.322 1.00 94.50 81 GLN A CA 1
ATOM 680 C C . GLN A 1 81 ? -7.574 2.336 5.371 1.00 94.50 81 GLN A C 1
ATOM 682 O O . GLN A 1 81 ? -6.506 2.043 4.825 1.00 94.50 81 GLN A O 1
ATOM 687 N N . GLU A 1 82 ? -8.698 1.662 5.126 1.00 93.44 82 GL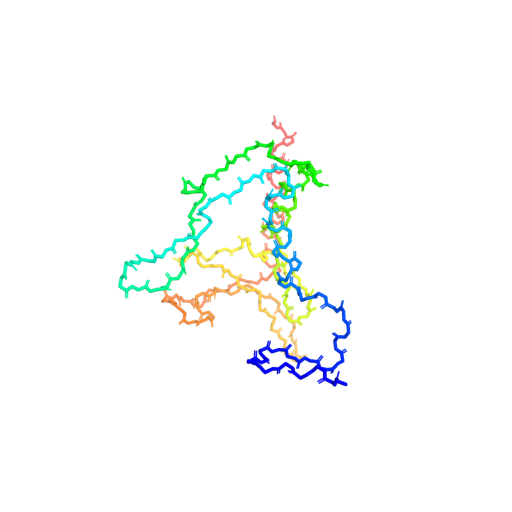U A N 1
ATOM 688 C CA . GLU A 1 82 ? -8.775 0.539 4.193 1.00 93.44 82 GLU A CA 1
ATOM 689 C C . GLU A 1 82 ? -8.436 0.965 2.756 1.00 93.44 82 GLU A C 1
ATOM 691 O O . GLU A 1 82 ? -7.530 0.400 2.135 1.00 93.44 82 GLU A O 1
ATOM 696 N N . LEU A 1 83 ? -9.079 2.022 2.249 1.00 91.56 83 LEU A N 1
ATOM 697 C CA . LEU A 1 83 ? -8.808 2.562 0.912 1.00 91.56 83 LEU A CA 1
ATOM 698 C C . LEU A 1 83 ? -7.337 2.959 0.745 1.00 91.56 83 LEU A C 1
ATOM 700 O O . LEU A 1 83 ? -6.736 2.765 -0.315 1.00 91.56 83 LEU A O 1
ATOM 704 N N . ARG A 1 84 ? -6.723 3.486 1.807 1.00 90.19 84 ARG A N 1
ATOM 705 C CA . ARG A 1 84 ? -5.305 3.848 1.808 1.00 90.19 84 ARG A CA 1
ATOM 706 C C . ARG A 1 84 ? -4.382 2.635 1.757 1.00 90.19 84 ARG A C 1
ATOM 708 O O . ARG A 1 84 ? -3.380 2.704 1.047 1.00 90.19 84 ARG A O 1
ATOM 715 N N . LYS A 1 85 ? -4.713 1.538 2.447 1.00 87.44 85 LYS A N 1
ATOM 716 C CA . LYS A 1 85 ? -3.969 0.265 2.364 1.00 87.44 85 LYS A CA 1
ATOM 717 C C . LYS A 1 85 ? -4.059 -0.349 0.964 1.00 87.44 85 LYS A C 1
ATOM 719 O O . LYS A 1 85 ? -3.075 -0.892 0.470 1.00 87.44 85 LYS A O 1
ATOM 724 N N . GLN A 1 86 ? -5.213 -0.225 0.308 1.00 85.12 86 GLN A N 1
ATOM 725 C CA . GLN A 1 86 ? -5.443 -0.749 -1.044 1.00 85.12 86 GLN A CA 1
ATOM 726 C C . GLN A 1 86 ? -4.827 0.118 -2.153 1.00 85.12 86 GLN A C 1
ATOM 728 O O . GLN A 1 86 ? -4.684 -0.335 -3.294 1.00 85.12 86 GLN A O 1
ATOM 733 N N . ARG A 1 87 ? -4.447 1.366 -1.850 1.00 82.38 87 ARG A N 1
ATOM 734 C CA . ARG A 1 87 ? -3.912 2.298 -2.843 1.00 82.38 87 ARG A CA 1
ATOM 735 C C . ARG A 1 87 ? -2.596 1.785 -3.424 1.00 82.38 87 ARG A C 1
ATOM 737 O O . ARG A 1 87 ? -1.554 1.756 -2.771 1.00 82.38 87 ARG A O 1
ATOM 744 N N . LYS A 1 88 ? -2.621 1.476 -4.718 1.00 80.81 88 LYS A N 1
ATOM 745 C CA . LYS A 1 88 ? -1.434 1.098 -5.486 1.00 80.81 88 LYS A CA 1
ATOM 746 C C . LYS A 1 88 ? -0.713 2.353 -5.965 1.00 80.81 88 LYS A C 1
ATOM 748 O O . LYS A 1 88 ? -1.338 3.299 -6.440 1.00 80.81 88 LYS A O 1
ATOM 753 N N . ARG A 1 89 ? 0.617 2.368 -5.847 1.00 77.31 89 ARG A N 1
ATOM 754 C CA . ARG A 1 89 ? 1.432 3.463 -6.384 1.00 77.31 89 ARG A CA 1
ATOM 755 C C . ARG A 1 89 ? 1.403 3.400 -7.919 1.00 77.31 89 ARG A C 1
ATOM 757 O O . ARG A 1 89 ? 1.810 2.366 -8.456 1.00 77.31 89 ARG A O 1
ATOM 764 N N . PRO A 1 90 ? 0.970 4.465 -8.615 1.00 78.44 90 PRO A N 1
ATOM 765 C CA . PRO A 1 90 ? 1.019 4.500 -10.068 1.00 78.44 90 PRO A CA 1
ATOM 766 C C . PRO A 1 90 ? 2.469 4.515 -10.561 1.00 78.44 90 PRO A C 1
ATOM 768 O O . PRO A 1 90 ? 3.400 4.905 -9.844 1.00 78.44 90 PRO A O 1
ATOM 771 N N . ASN A 1 91 ? 2.672 4.032 -11.783 1.00 75.94 91 ASN A N 1
ATOM 772 C CA . ASN A 1 91 ? 3.977 4.036 -12.427 1.00 75.94 91 ASN A CA 1
ATOM 773 C C . ASN A 1 91 ? 4.343 5.449 -12.937 1.00 75.94 91 ASN A C 1
ATOM 775 O O . ASN A 1 91 ? 3.622 6.419 -12.728 1.00 75.94 91 ASN A O 1
ATOM 779 N N . ARG A 1 92 ? 5.490 5.580 -13.617 1.00 76.31 92 ARG A N 1
ATOM 780 C CA . ARG A 1 92 ? 5.957 6.860 -14.190 1.00 76.31 92 ARG A CA 1
ATOM 781 C C . ARG A 1 92 ? 4.961 7.497 -15.178 1.00 76.31 92 ARG A C 1
ATOM 783 O O . ARG A 1 92 ? 5.012 8.704 -15.369 1.00 76.31 92 ARG A O 1
ATOM 790 N N . TYR A 1 93 ? 4.104 6.695 -15.800 1.00 78.50 93 TYR A N 1
ATOM 791 C CA . TYR A 1 93 ? 3.095 7.105 -16.779 1.00 78.50 93 TYR A CA 1
ATOM 792 C C . TYR A 1 93 ? 1.710 7.299 -16.147 1.00 78.50 93 TYR A C 1
ATOM 794 O O . TYR A 1 93 ? 0.719 7.329 -16.862 1.00 78.50 93 TYR A O 1
ATOM 802 N N . ASP A 1 94 ? 1.646 7.385 -14.817 1.00 77.06 94 ASP A N 1
ATOM 803 C CA . ASP A 1 94 ? 0.411 7.472 -14.032 1.00 77.06 94 ASP A CA 1
ATOM 804 C C . ASP A 1 94 ? -0.544 6.272 -14.199 1.00 77.06 94 ASP A C 1
ATOM 806 O O . ASP A 1 94 ? -1.717 6.310 -13.843 1.00 77.06 94 ASP A O 1
ATOM 810 N N . GLU A 1 95 ? -0.028 5.151 -14.705 1.00 80.88 95 GLU A N 1
ATOM 811 C CA . GLU A 1 95 ? -0.800 3.931 -14.908 1.00 80.88 95 GLU A CA 1
ATOM 812 C C . GLU A 1 95 ? -0.520 2.914 -13.795 1.00 80.88 95 GLU A C 1
ATOM 814 O O . GLU A 1 95 ? 0.613 2.745 -13.326 1.00 80.88 95 GLU A O 1
ATOM 819 N N . VAL A 1 96 ? -1.549 2.167 -13.400 1.00 82.81 96 VAL A N 1
ATOM 820 C CA . VAL A 1 96 ? -1.421 1.032 -12.481 1.00 82.81 96 VAL A CA 1
ATOM 821 C C . VAL A 1 96 ? -1.580 -0.252 -13.284 1.00 82.81 96 VAL A C 1
ATOM 823 O O . VAL A 1 96 ? -2.616 -0.490 -13.896 1.00 82.81 96 VAL A O 1
ATOM 826 N N . GLY A 1 97 ? -0.554 -1.103 -13.274 1.00 84.75 97 GLY A N 1
ATOM 827 C CA . GLY A 1 97 ? -0.639 -2.412 -13.915 1.00 84.75 97 GLY A CA 1
ATOM 828 C C . GLY A 1 97 ? -1.706 -3.288 -13.279 1.00 84.75 97 GLY A C 1
ATOM 829 O O . GLY A 1 97 ? -1.788 -3.319 -12.049 1.00 84.75 97 GLY A O 1
ATOM 830 N N . LEU A 1 98 ? -2.432 -4.054 -14.097 1.00 88.38 98 LEU A N 1
ATOM 831 C CA . LEU A 1 98 ? -3.557 -4.904 -13.688 1.00 88.38 98 LEU A CA 1
ATOM 832 C C . LEU A 1 98 ? -3.248 -5.753 -12.443 1.00 88.38 98 LEU A C 1
ATOM 834 O O . LEU A 1 98 ? -4.012 -5.773 -11.482 1.00 88.38 98 LEU A O 1
ATOM 838 N N . PHE A 1 99 ? -2.071 -6.376 -12.418 1.00 90.50 99 PHE A N 1
ATOM 839 C C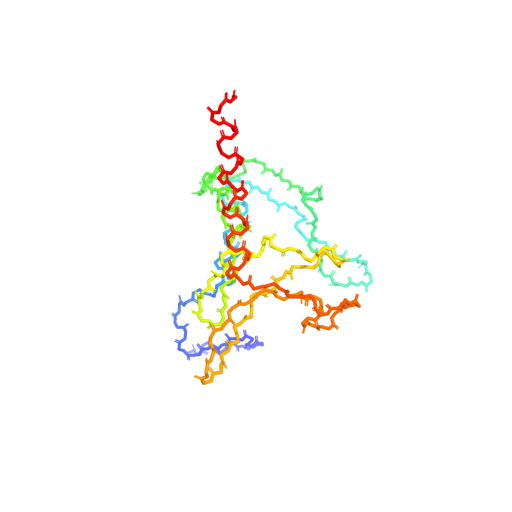A . PHE A 1 99 ? -1.646 -7.269 -11.340 1.00 90.50 99 PHE A CA 1
ATOM 840 C C . PHE A 1 99 ? -0.651 -6.644 -10.349 1.00 90.50 99 PHE A C 1
ATOM 842 O O . PHE A 1 99 ? 0.000 -7.346 -9.571 1.00 90.50 99 PHE A O 1
ATOM 849 N N . SER A 1 100 ? -0.500 -5.316 -10.362 1.00 87.25 100 SER A N 1
ATOM 850 C CA . SER A 1 100 ? 0.425 -4.625 -9.454 1.00 87.25 100 SER A CA 1
ATOM 851 C C . SER A 1 100 ? 0.040 -4.886 -7.999 1.00 87.25 100 SER A C 1
ATOM 853 O O . SER A 1 100 ? -1.125 -4.732 -7.636 1.00 87.25 100 SER A O 1
ATOM 855 N N . GLY A 1 101 ? 1.010 -5.279 -7.171 1.00 84.62 101 GLY A N 1
ATOM 856 C CA . GLY A 1 101 ? 0.798 -5.576 -5.749 1.00 84.62 101 GLY A CA 1
ATOM 857 C C . GLY A 1 101 ? 0.095 -6.905 -5.449 1.00 84.62 101 GLY A C 1
ATOM 858 O O . GLY A 1 101 ? -0.175 -7.169 -4.286 1.00 84.62 101 GLY A O 1
ATOM 859 N N . ILE A 1 102 ? -0.202 -7.721 -6.467 1.00 89.88 102 ILE A N 1
ATOM 860 C CA . ILE A 1 102 ? -0.846 -9.038 -6.308 1.00 89.88 102 ILE A CA 1
ATOM 861 C C . ILE A 1 102 ? 0.114 -10.170 -6.701 1.00 89.88 102 ILE A C 1
ATOM 863 O O . ILE A 1 102 ? 0.051 -11.257 -6.139 1.00 89.88 102 ILE A O 1
ATOM 867 N N . LEU A 1 103 ? 1.016 -9.930 -7.658 1.00 92.38 103 LEU A N 1
ATOM 868 C CA . LEU A 1 103 ? 1.987 -10.936 -8.090 1.00 92.38 103 LEU A CA 1
ATOM 869 C C . LEU A 1 103 ? 3.215 -10.969 -7.197 1.00 92.38 103 LEU A C 1
ATOM 871 O O . LEU A 1 103 ? 3.888 -9.951 -7.002 1.00 92.38 103 LEU A O 1
ATOM 875 N N . PHE A 1 104 ? 3.567 -12.180 -6.788 1.00 93.88 104 PHE A N 1
ATOM 876 C CA . PHE A 1 104 ? 4.773 -12.489 -6.042 1.00 93.88 104 PHE A CA 1
ATOM 877 C C . PHE A 1 104 ? 5.583 -13.542 -6.796 1.00 93.88 104 PHE A C 1
ATOM 879 O O . PHE A 1 104 ? 5.031 -14.421 -7.456 1.00 93.88 104 PHE A O 1
ATOM 886 N N . CYS A 1 105 ? 6.905 -13.431 -6.726 1.00 93.12 105 CYS A N 1
ATOM 887 C CA . CYS A 1 105 ? 7.811 -14.443 -7.244 1.00 93.12 105 CYS A CA 1
ATOM 888 C C . CYS A 1 105 ? 7.711 -15.701 -6.375 1.00 93.12 105 CYS A C 1
ATOM 890 O O . CYS A 1 105 ? 7.824 -15.598 -5.156 1.00 93.12 105 CYS A O 1
ATOM 892 N N . ALA A 1 106 ? 7.533 -16.866 -7.003 1.00 92.12 106 ALA A N 1
ATOM 893 C CA . ALA A 1 106 ? 7.411 -18.139 -6.296 1.00 92.12 106 ALA A CA 1
ATOM 894 C C . ALA A 1 106 ? 8.663 -18.483 -5.470 1.00 92.12 106 ALA A C 1
ATOM 896 O O . ALA A 1 106 ? 8.532 -18.974 -4.356 1.00 92.12 106 ALA A O 1
ATOM 897 N N . ASP A 1 107 ? 9.856 -18.160 -5.977 1.00 91.50 107 ASP A N 1
ATOM 898 C CA . ASP A 1 107 ? 11.105 -18.595 -5.342 1.00 91.50 107 ASP A CA 1
ATOM 899 C C . ASP A 1 107 ? 11.566 -17.667 -4.217 1.00 91.50 107 ASP A C 1
ATOM 901 O O . ASP A 1 107 ? 12.000 -18.125 -3.166 1.00 91.50 107 ASP A O 1
ATOM 905 N N . CYS A 1 108 ? 11.478 -16.346 -4.411 1.00 91.12 108 CYS A N 1
ATOM 906 C CA . CYS A 1 108 ? 12.003 -15.380 -3.438 1.00 91.12 108 CYS A CA 1
ATOM 907 C C . CYS A 1 108 ? 10.917 -14.593 -2.688 1.00 91.12 108 CYS A C 1
ATOM 909 O O . CYS A 1 108 ? 11.242 -13.663 -1.951 1.00 91.12 108 CYS A O 1
ATOM 911 N N . GLY A 1 109 ? 9.634 -14.855 -2.958 1.00 91.50 109 GLY A N 1
ATOM 912 C CA . GLY A 1 109 ? 8.495 -14.170 -2.332 1.00 91.50 109 GLY A CA 1
ATOM 913 C C . GLY A 1 109 ? 8.386 -12.667 -2.625 1.00 91.50 109 GLY A C 1
ATOM 914 O O . GLY A 1 109 ? 7.518 -11.989 -2.081 1.00 91.50 109 GLY A O 1
ATOM 915 N N . SER A 1 110 ? 9.256 -12.103 -3.469 1.00 91.75 110 SER A N 1
ATOM 916 C CA . SER A 1 110 ? 9.262 -10.662 -3.738 1.00 91.75 110 SER A CA 1
ATOM 917 C C . SER A 1 110 ? 8.147 -10.264 -4.701 1.00 91.75 110 SER A C 1
ATOM 919 O O . SER A 1 110 ? 7.803 -11.012 -5.616 1.00 91.75 110 SER A O 1
ATOM 921 N N . VAL A 1 111 ? 7.608 -9.055 -4.532 1.00 91.88 111 VAL A N 1
ATOM 922 C CA . VAL A 1 111 ? 6.602 -8.495 -5.447 1.00 91.88 111 VAL A CA 1
ATOM 923 C C . VAL A 1 111 ? 7.182 -8.375 -6.858 1.00 91.88 111 VAL A C 1
ATOM 925 O O . VAL A 1 111 ? 8.282 -7.845 -7.042 1.00 91.88 111 VAL A O 1
ATOM 928 N N . MET A 1 112 ? 6.431 -8.815 -7.867 1.00 92.69 112 MET A N 1
ATOM 929 C CA . MET A 1 112 ? 6.815 -8.650 -9.270 1.00 92.69 112 MET A CA 1
ATOM 930 C C . MET A 1 112 ? 6.433 -7.257 -9.791 1.00 92.69 112 MET A C 1
ATOM 932 O O . MET A 1 112 ? 5.336 -6.756 -9.539 1.00 92.69 112 MET A O 1
ATOM 936 N N . TYR A 1 113 ? 7.320 -6.629 -10.564 1.00 89.75 113 TYR A N 1
ATOM 937 C CA . TYR A 1 113 ? 7.091 -5.309 -11.157 1.00 89.75 113 TYR A CA 1
ATOM 938 C C . TYR A 1 113 ? 6.732 -5.409 -12.631 1.00 89.75 113 TYR A C 1
ATOM 940 O O . TYR A 1 113 ? 7.384 -6.135 -13.376 1.00 89.75 113 TYR A O 1
ATOM 948 N N . GLN A 1 114 ? 5.769 -4.601 -13.073 1.00 89.75 114 GLN A N 1
ATOM 949 C CA . GLN A 1 114 ? 5.519 -4.432 -14.499 1.00 89.75 114 GLN A CA 1
ATOM 950 C C . GLN A 1 114 ? 6.710 -3.728 -15.160 1.00 89.75 114 GLN A C 1
ATOM 952 O O . GLN A 1 114 ? 7.225 -2.714 -14.675 1.00 89.75 114 GLN A O 1
ATOM 957 N N . GLN A 1 115 ? 7.134 -4.267 -16.292 1.00 87.75 115 GLN A N 1
ATOM 958 C CA . GLN A 1 115 ? 8.161 -3.725 -17.155 1.00 87.75 115 GLN A CA 1
ATOM 959 C C . GLN A 1 115 ? 7.649 -3.714 -18.592 1.00 87.75 115 GLN A C 1
ATOM 961 O O . GLN A 1 115 ? 7.171 -4.723 -19.110 1.00 87.75 115 GLN A O 1
ATOM 966 N N . ARG A 1 116 ? 7.749 -2.540 -19.214 1.00 86.69 116 ARG A N 1
ATOM 967 C CA . ARG A 1 116 ? 7.382 -2.316 -20.609 1.00 86.69 116 ARG A CA 1
ATOM 968 C C . ARG A 1 116 ? 8.642 -2.422 -21.446 1.00 86.69 116 ARG A C 1
ATOM 970 O O . ARG A 1 116 ? 9.585 -1.662 -21.228 1.00 86.69 116 ARG A O 1
ATOM 977 N N . TYR A 1 117 ? 8.659 -3.358 -22.378 1.00 84.31 117 TYR A N 1
ATOM 978 C CA . TYR A 1 117 ? 9.673 -3.432 -23.414 1.00 84.31 117 TYR A CA 1
ATOM 979 C C . TYR A 1 117 ? 9.106 -2.794 -24.675 1.00 84.31 117 TYR A C 1
ATOM 981 O O . TYR A 1 117 ? 8.114 -3.264 -25.230 1.00 84.31 117 TYR A O 1
ATOM 989 N N . GLN A 1 118 ? 9.727 -1.701 -25.106 1.00 83.38 118 GLN A N 1
ATOM 990 C CA . GLN A 1 118 ? 9.395 -1.031 -26.353 1.00 83.38 118 GLN A CA 1
ATOM 991 C C . GLN A 1 118 ? 10.649 -0.978 -27.219 1.00 83.38 118 GLN A C 1
ATOM 993 O O . GLN A 1 118 ? 11.671 -0.413 -26.838 1.00 83.38 118 GLN A O 1
ATOM 998 N N . THR A 1 119 ? 10.559 -1.599 -28.381 1.00 83.94 119 THR A N 1
ATOM 999 C CA . THR A 1 119 ? 11.519 -1.521 -29.477 1.00 83.94 119 THR A CA 1
ATOM 1000 C C . THR A 1 119 ? 10.740 -1.106 -30.720 1.00 83.94 119 THR A C 1
ATOM 1002 O O . THR A 1 119 ? 9.529 -1.312 -30.776 1.00 83.94 119 THR A O 1
ATOM 1005 N N . ASP A 1 120 ? 11.424 -0.572 -31.727 1.00 82.56 120 ASP A N 1
ATOM 1006 C CA . ASP A 1 120 ? 10.826 -0.143 -33.000 1.00 82.56 120 ASP A CA 1
ATOM 1007 C C . ASP A 1 120 ? 9.891 -1.205 -33.624 1.00 82.56 120 ASP A C 1
ATOM 1009 O O . ASP A 1 120 ? 8.819 -0.906 -34.134 1.00 82.56 120 ASP A O 1
ATOM 1013 N N . LYS A 1 121 ? 10.240 -2.489 -33.463 1.00 83.38 121 LYS A N 1
ATOM 1014 C CA . LYS A 1 121 ? 9.479 -3.630 -34.000 1.00 83.38 121 LYS A CA 1
ATOM 1015 C C . LYS A 1 121 ? 8.503 -4.284 -33.016 1.00 83.38 121 LYS A C 1
ATOM 1017 O O . LYS A 1 121 ? 7.737 -5.155 -33.419 1.00 83.38 121 LYS A O 1
ATOM 1022 N N . ARG A 1 122 ? 8.568 -3.974 -31.714 1.00 78.38 122 ARG A N 1
ATOM 1023 C CA . ARG A 1 122 ? 7.832 -4.736 -30.689 1.00 78.38 122 ARG A CA 1
ATOM 1024 C C . ARG A 1 122 ? 7.513 -3.904 -29.457 1.00 78.38 122 ARG A C 1
ATOM 1026 O O . ARG A 1 122 ? 8.407 -3.361 -28.815 1.00 78.38 122 ARG A O 1
ATOM 1033 N N . ARG A 1 123 ? 6.243 -3.925 -29.058 1.00 84.75 123 ARG A N 1
ATOM 1034 C CA . ARG A 1 123 ? 5.780 -3.453 -27.751 1.00 84.75 123 ARG A CA 1
ATOM 1035 C C . ARG A 1 123 ? 5.278 -4.647 -26.950 1.00 84.75 123 ARG A C 1
ATOM 1037 O O . ARG A 1 123 ? 4.369 -5.344 -27.390 1.00 84.75 123 ARG A O 1
ATOM 1044 N N . GLN A 1 124 ? 5.899 -4.909 -25.807 1.00 86.06 124 GLN A N 1
ATOM 1045 C CA . GLN A 1 124 ? 5.557 -6.042 -24.964 1.00 86.06 124 GLN A CA 1
ATOM 1046 C C . GLN A 1 124 ? 5.680 -5.700 -23.485 1.00 86.06 124 GLN A C 1
ATOM 1048 O O . GLN A 1 124 ? 6.744 -5.318 -23.001 1.00 86.06 124 GLN A O 1
ATOM 1053 N N . ASP A 1 125 ? 4.599 -5.944 -22.757 1.00 89.69 125 ASP A N 1
ATOM 1054 C CA . ASP A 1 125 ? 4.560 -5.788 -21.313 1.00 89.69 125 ASP A CA 1
ATOM 1055 C C . ASP A 1 125 ? 4.786 -7.137 -20.626 1.00 89.69 125 ASP A C 1
ATOM 1057 O O . ASP A 1 125 ? 4.283 -8.183 -21.051 1.00 89.69 125 ASP A O 1
ATOM 1061 N N . CYS A 1 126 ? 5.553 -7.108 -19.545 1.00 92.12 126 CYS A N 1
ATOM 1062 C CA . CYS A 1 126 ? 5.833 -8.270 -18.715 1.00 92.12 126 CYS A CA 1
ATOM 1063 C C . CYS A 1 126 ? 5.878 -7.885 -17.236 1.00 92.12 126 CYS A C 1
ATOM 1065 O O . CYS A 1 126 ? 6.011 -6.713 -16.888 1.00 92.12 126 CYS A O 1
ATOM 1067 N N . TYR A 1 127 ? 5.811 -8.885 -16.370 1.00 93.31 127 TYR A N 1
ATOM 1068 C CA . TYR A 1 127 ? 6.117 -8.777 -14.954 1.00 93.31 127 TYR A CA 1
ATOM 1069 C C . TYR A 1 127 ? 7.439 -9.477 -14.679 1.00 93.31 127 TYR A C 1
ATOM 1071 O O . TYR A 1 127 ? 7.609 -10.629 -15.064 1.00 93.31 127 TYR A O 1
ATOM 1079 N N . ILE A 1 128 ? 8.360 -8.790 -14.009 1.00 93.25 128 ILE A N 1
ATOM 1080 C CA . ILE A 1 128 ? 9.686 -9.298 -13.641 1.00 93.25 128 ILE A CA 1
ATOM 1081 C C . ILE A 1 128 ? 9.832 -9.349 -12.120 1.00 93.25 128 ILE A C 1
ATOM 1083 O O . ILE A 1 128 ? 9.305 -8.483 -11.415 1.00 93.25 128 ILE A O 1
ATOM 1087 N N . CYS A 1 129 ? 10.556 -10.344 -11.608 1.00 94.25 129 CYS A N 1
ATOM 1088 C CA . CYS A 1 129 ? 10.873 -10.458 -10.186 1.00 94.25 129 CYS A CA 1
ATOM 1089 C C . CYS A 1 129 ? 11.506 -9.166 -9.638 1.00 94.25 129 CYS A C 1
ATOM 1091 O O . CYS A 1 129 ? 12.461 -8.619 -10.203 1.00 94.25 129 CYS A O 1
ATOM 1093 N N . GLY A 1 130 ? 10.968 -8.672 -8.518 1.00 91.62 130 GLY A N 1
ATOM 1094 C CA . GLY A 1 130 ? 11.412 -7.427 -7.910 1.00 91.62 130 GLY A CA 1
ATOM 1095 C C . GLY A 1 130 ? 12.807 -7.500 -7.311 1.00 91.62 130 GLY A C 1
ATOM 1096 O O . GLY A 1 130 ? 13.581 -6.558 -7.497 1.00 91.62 130 GLY A O 1
ATOM 1097 N N . SER A 1 131 ? 13.145 -8.617 -6.662 1.00 92.25 131 SER A N 1
ATOM 1098 C CA . SER A 1 131 ? 14.486 -8.847 -6.117 1.00 92.25 131 SER A CA 1
ATOM 1099 C C . SER A 1 131 ? 15.550 -8.883 -7.205 1.00 92.25 131 SER A C 1
ATOM 1101 O O . SER A 1 131 ? 16.560 -8.194 -7.078 1.00 92.25 131 SER A O 1
ATOM 1103 N N . TYR A 1 132 ? 15.289 -9.598 -8.306 1.00 91.12 132 TYR A N 1
ATOM 1104 C CA . TYR A 1 132 ? 16.200 -9.654 -9.451 1.00 91.12 132 TYR A CA 1
ATOM 1105 C C . TYR A 1 132 ? 16.411 -8.265 -10.068 1.00 91.12 132 TYR A C 1
ATOM 1107 O O . TYR A 1 132 ? 17.542 -7.817 -10.250 1.00 91.12 132 TYR A O 1
ATOM 1115 N N . LYS A 1 133 ? 15.321 -7.522 -10.316 1.00 88.56 133 LYS A N 1
ATOM 1116 C CA . LYS A 1 133 ? 15.389 -6.178 -10.910 1.00 88.56 133 LYS A CA 1
ATOM 1117 C C . LYS A 1 133 ? 16.156 -5.178 -10.043 1.00 88.56 133 LYS A C 1
ATOM 1119 O O . LYS A 1 133 ? 16.903 -4.359 -10.574 1.00 88.56 133 LYS A O 1
ATOM 1124 N N . LYS A 1 134 ? 15.939 -5.205 -8.725 1.00 88.38 134 LYS A N 1
ATOM 1125 C CA . LYS A 1 134 ? 16.600 -4.297 -7.775 1.00 88.38 134 LYS A CA 1
ATOM 1126 C C . LYS A 1 134 ? 17.974 -4.788 -7.324 1.00 88.38 134 LYS A C 1
ATOM 1128 O O . LYS A 1 134 ? 18.676 -4.023 -6.672 1.00 88.38 134 LYS A O 1
ATOM 1133 N N . ARG A 1 135 ? 18.344 -6.029 -7.660 1.00 86.75 135 ARG A N 1
ATOM 1134 C CA . ARG A 1 135 ? 19.557 -6.710 -7.182 1.00 86.75 135 ARG A CA 1
ATOM 1135 C C . ARG A 1 135 ? 19.649 -6.723 -5.649 1.00 86.75 135 ARG A C 1
ATOM 1137 O O . ARG A 1 135 ? 20.705 -6.467 -5.087 1.00 86.75 135 ARG A O 1
ATOM 1144 N N . THR A 1 136 ? 18.518 -6.948 -4.977 1.00 82.12 136 THR A N 1
ATOM 1145 C CA . THR A 1 136 ? 18.418 -6.897 -3.503 1.00 82.12 136 THR A CA 1
ATOM 1146 C C . THR A 1 136 ? 18.511 -8.257 -2.822 1.00 82.12 136 THR A C 1
ATOM 1148 O O . THR A 1 136 ? 18.769 -8.305 -1.627 1.00 82.12 136 THR A O 1
ATOM 1151 N N . ALA A 1 137 ? 18.263 -9.346 -3.546 1.00 78.19 137 ALA A N 1
ATOM 1152 C CA . ALA A 1 137 ? 18.401 -10.713 -3.053 1.00 78.19 137 ALA A CA 1
ATOM 1153 C C . ALA A 1 137 ? 18.815 -11.627 -4.209 1.00 78.19 137 ALA A C 1
ATOM 1155 O O . ALA A 1 137 ? 18.561 -11.292 -5.373 1.00 78.19 137 ALA A O 1
A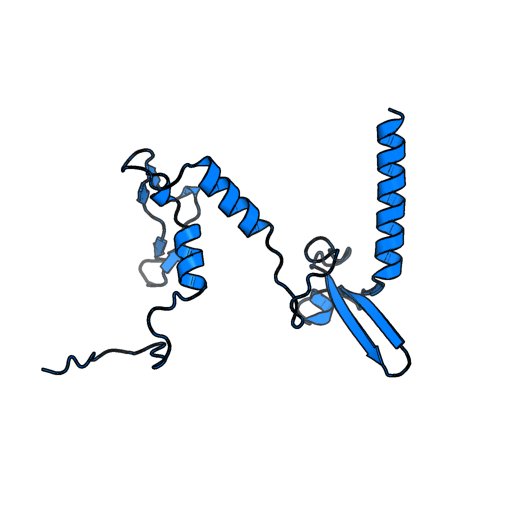TOM 1156 N N . ASP A 1 138 ? 19.389 -12.779 -3.875 1.00 83.94 138 ASP A N 1
ATOM 1157 C CA . ASP A 1 138 ? 19.776 -13.794 -4.849 1.00 83.94 138 ASP A CA 1
ATOM 1158 C C . ASP A 1 138 ? 18.523 -14.464 -5.415 1.00 83.94 138 ASP A C 1
ATOM 1160 O O . ASP A 1 138 ? 17.888 -15.318 -4.801 1.00 83.94 138 ASP A O 1
ATOM 1164 N N . CYS A 1 139 ? 18.114 -14.006 -6.593 1.00 88.88 139 CYS A N 1
ATOM 1165 C CA . CYS A 1 139 ? 17.033 -14.587 -7.372 1.00 88.88 139 CYS A CA 1
ATOM 1166 C C . CYS A 1 139 ? 17.427 -14.561 -8.850 1.00 88.88 139 CYS A C 1
ATOM 1168 O O . CYS A 1 139 ? 18.173 -13.684 -9.290 1.00 88.88 139 CYS A O 1
ATOM 1170 N N . THR A 1 140 ? 16.920 -15.513 -9.623 1.00 88.00 140 THR A N 1
ATOM 1171 C CA . THR A 1 140 ? 17.128 -15.619 -11.069 1.00 88.00 140 THR A CA 1
ATOM 1172 C C . THR A 1 140 ? 16.197 -14.692 -11.855 1.00 88.00 140 THR A C 1
ATOM 1174 O O . THR A 1 140 ? 15.298 -14.038 -11.316 1.00 88.00 140 THR A O 1
ATOM 1177 N N . ALA A 1 141 ? 16.432 -14.605 -13.165 1.00 87.94 141 ALA A N 1
ATOM 1178 C CA . ALA A 1 141 ? 15.685 -13.751 -14.082 1.00 87.94 141 ALA A CA 1
ATOM 1179 C C . ALA A 1 141 ? 14.265 -14.288 -14.359 1.00 87.94 141 ALA A C 1
ATOM 1181 O O . ALA A 1 141 ? 13.956 -14.712 -15.470 1.00 87.94 141 ALA A O 1
ATOM 1182 N N . HIS A 1 142 ? 13.381 -14.264 -13.359 1.00 90.06 142 HIS A N 1
ATOM 1183 C CA . HIS A 1 142 ? 11.977 -14.637 -13.537 1.00 90.06 142 HIS A CA 1
ATOM 1184 C C . HIS A 1 142 ? 11.187 -13.500 -14.159 1.00 90.06 142 HIS A C 1
ATOM 1186 O O . HIS A 1 142 ? 11.075 -12.412 -13.582 1.00 90.06 142 HIS A O 1
ATOM 1192 N N . PHE A 1 143 ? 10.587 -13.777 -15.311 1.00 92.31 143 PHE A N 1
ATOM 1193 C CA . PHE A 1 143 ? 9.629 -12.885 -15.931 1.00 92.31 143 PHE A CA 1
ATOM 1194 C C . PHE A 1 143 ? 8.487 -13.668 -16.572 1.00 92.31 143 PHE A C 1
ATOM 1196 O O . PHE A 1 143 ? 8.661 -14.778 -17.066 1.00 92.31 143 PHE A O 1
ATOM 1203 N N . ILE A 1 144 ? 7.311 -13.055 -16.582 1.00 93.00 144 ILE A N 1
ATOM 1204 C CA . ILE A 1 144 ? 6.118 -13.573 -17.243 1.00 93.00 144 ILE A CA 1
ATOM 1205 C C . ILE A 1 144 ? 5.499 -12.466 -18.083 1.00 93.00 144 ILE A C 1
ATOM 1207 O O . ILE A 1 144 ? 5.453 -11.306 -17.675 1.00 93.00 144 ILE A O 1
ATOM 1211 N N . ARG A 1 145 ? 5.039 -12.796 -19.287 1.00 92.38 145 ARG A N 1
ATOM 1212 C CA . ARG A 1 145 ? 4.390 -11.811 -20.154 1.00 92.38 145 ARG A CA 1
ATOM 1213 C C . ARG A 1 145 ? 2.997 -11.472 -19.625 1.00 92.38 145 ARG A C 1
ATOM 1215 O O . ARG A 1 145 ? 2.274 -12.358 -19.171 1.00 92.38 145 ARG A O 1
ATOM 1222 N N . THR A 1 146 ? 2.609 -10.203 -19.724 1.00 92.50 146 THR A N 1
ATOM 1223 C CA . THR A 1 146 ? 1.320 -9.727 -19.205 1.00 92.50 146 THR A CA 1
ATOM 1224 C C . THR A 1 146 ? 0.136 -10.352 -19.941 1.00 92.50 146 THR A C 1
ATOM 1226 O O . THR A 1 146 ? -0.876 -10.646 -19.315 1.00 92.50 146 THR A O 1
ATOM 1229 N N . ASP A 1 147 ? 0.257 -10.599 -21.244 1.00 92.25 147 ASP A N 1
ATOM 1230 C CA . ASP A 1 147 ? -0.788 -11.225 -22.061 1.00 92.25 147 ASP A CA 1
ATOM 1231 C C . ASP A 1 147 ? -1.059 -12.678 -21.647 1.00 92.25 147 ASP A C 1
ATOM 1233 O O . ASP A 1 147 ? -2.203 -13.026 -21.356 1.00 92.25 147 ASP A O 1
ATOM 1237 N N . LEU A 1 148 ? -0.008 -13.495 -21.529 1.00 93.94 148 LEU A N 1
ATOM 1238 C CA . LEU A 1 148 ? -0.117 -14.887 -21.081 1.00 93.94 148 LEU A CA 1
ATOM 1239 C C . LEU A 1 148 ? -0.666 -14.981 -19.659 1.00 93.94 148 LEU A C 1
ATOM 1241 O O . LEU A 1 148 ? -1.543 -15.797 -19.382 1.00 93.94 148 LEU A O 1
ATOM 1245 N N . LEU A 1 149 ? -0.181 -14.115 -18.768 1.00 94.31 149 LEU A N 1
ATOM 1246 C CA . LEU A 1 149 ? -0.674 -14.062 -17.401 1.00 94.31 149 LEU A CA 1
ATOM 1247 C C . LEU A 1 149 ? -2.161 -13.681 -17.355 1.00 94.31 149 LEU A C 1
ATOM 1249 O O . LEU A 1 149 ? -2.936 -14.322 -16.652 1.00 94.31 149 LEU A O 1
ATOM 1253 N N . THR A 1 150 ? -2.574 -12.669 -18.123 1.00 95.06 150 THR A N 1
ATOM 1254 C CA . THR A 1 150 ? -3.977 -12.232 -18.168 1.00 95.06 150 THR A CA 1
ATOM 1255 C C . THR A 1 150 ? -4.883 -13.336 -18.694 1.00 95.06 150 THR A C 1
ATOM 1257 O O . THR A 1 150 ? -5.938 -13.582 -18.109 1.00 95.06 150 THR A O 1
ATOM 1260 N N . ALA A 1 151 ? -4.464 -14.032 -19.752 1.00 95.69 151 ALA A N 1
ATOM 1261 C CA . ALA A 1 151 ? -5.210 -15.154 -20.306 1.00 95.69 151 ALA A CA 1
ATOM 1262 C C . ALA A 1 151 ? -5.366 -16.286 -19.279 1.00 95.69 151 ALA A C 1
ATOM 1264 O O . ALA A 1 151 ? -6.491 -16.702 -19.007 1.00 95.69 151 ALA A O 1
ATOM 1265 N N . GLY A 1 152 ? -4.269 -16.707 -18.640 1.00 95.88 152 GLY A N 1
ATOM 1266 C CA . GLY A 1 152 ? -4.287 -17.787 -17.650 1.00 95.88 152 GLY A CA 1
ATOM 1267 C C . GLY A 1 152 ? -5.127 -17.463 -16.411 1.00 95.88 152 GLY A C 1
ATOM 1268 O O . GLY A 1 152 ? -5.923 -18.290 -15.967 1.00 95.88 152 GLY A O 1
ATOM 1269 N N . VAL A 1 153 ? -5.017 -16.240 -15.878 1.00 95.56 153 VAL A N 1
ATOM 1270 C CA . VAL A 1 153 ? -5.833 -15.804 -14.731 1.00 95.56 153 VAL A CA 1
ATOM 1271 C C . VAL A 1 153 ? -7.312 -15.729 -15.111 1.00 95.56 153 VAL A C 1
ATOM 1273 O O . VAL A 1 153 ? -8.158 -16.205 -14.361 1.00 95.56 153 VAL A O 1
ATOM 1276 N N . THR A 1 154 ? -7.636 -15.185 -16.286 1.00 95.94 154 THR A N 1
ATOM 1277 C CA . THR A 1 154 ? -9.027 -15.068 -16.756 1.00 95.94 154 THR A CA 1
ATOM 1278 C C . THR A 1 154 ? -9.664 -16.436 -16.983 1.00 95.94 154 THR A C 1
ATOM 1280 O O . THR A 1 154 ? -10.819 -16.651 -16.620 1.00 95.94 154 THR A O 1
ATOM 1283 N N . GLU A 1 155 ? -8.919 -17.376 -17.564 1.00 97.06 155 GLU A N 1
ATOM 1284 C CA . GLU A 1 155 ? -9.378 -18.750 -17.749 1.00 97.06 155 GLU A CA 1
ATOM 1285 C C . GLU A 1 155 ? -9.648 -19.431 -16.403 1.00 97.06 155 GLU A C 1
ATOM 1287 O O . GLU A 1 155 ? -10.702 -20.039 -16.224 1.00 97.06 155 GLU A O 1
ATOM 1292 N N . ASN A 1 156 ? -8.736 -19.288 -15.438 1.00 96.38 156 ASN A N 1
ATOM 1293 C CA . ASN A 1 156 ? -8.912 -19.863 -14.108 1.00 96.38 156 ASN A CA 1
ATOM 1294 C C . ASN A 1 156 ? -10.125 -19.254 -13.385 1.00 96.38 156 ASN A C 1
ATOM 1296 O O . ASN A 1 156 ? -10.973 -19.984 -12.878 1.00 96.38 156 ASN A O 1
ATOM 1300 N N . LEU A 1 157 ? -10.281 -17.927 -13.434 1.00 95.69 157 LEU A N 1
ATOM 1301 C CA . LEU A 1 157 ? -11.453 -17.250 -12.875 1.00 95.69 157 LEU A CA 1
ATOM 1302 C C . LEU A 1 157 ? -12.757 -17.785 -13.473 1.00 95.69 157 LEU A C 1
ATOM 1304 O O . LEU A 1 157 ? -13.673 -18.098 -12.722 1.00 95.69 157 LEU A O 1
ATOM 1308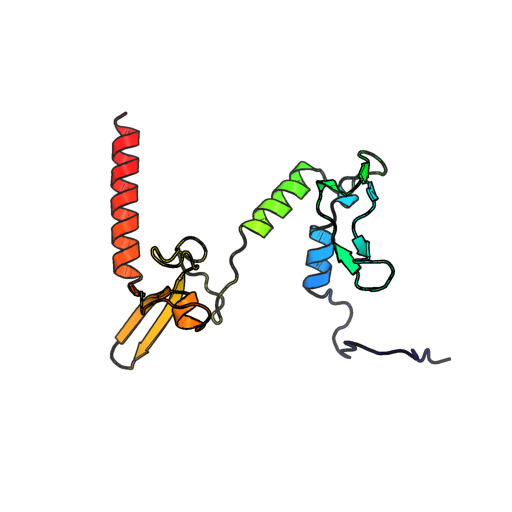 N N . ARG A 1 158 ? -12.831 -17.962 -14.800 1.00 96.50 158 ARG A N 1
ATOM 1309 C CA . ARG A 1 158 ? -14.010 -18.547 -15.466 1.00 96.50 158 ARG A CA 1
ATOM 1310 C C . ARG A 1 158 ? -14.291 -19.979 -15.014 1.00 96.50 158 ARG A C 1
ATOM 1312 O O . ARG A 1 158 ? -15.450 -20.345 -14.851 1.00 96.50 158 ARG A O 1
ATOM 1319 N N . LYS A 1 159 ? -13.251 -20.793 -14.806 1.00 96.44 159 LYS A N 1
ATOM 1320 C CA . LYS A 1 159 ? -13.406 -22.161 -14.290 1.00 96.44 159 LYS A CA 1
ATOM 1321 C C . LYS A 1 159 ? -13.987 -22.143 -12.878 1.00 96.44 159 LYS A C 1
ATOM 1323 O O . LYS A 1 159 ? -15.002 -22.796 -12.647 1.00 96.44 159 LYS A O 1
ATOM 1328 N N . VAL A 1 160 ? -13.409 -21.346 -11.978 1.00 96.50 160 VAL A N 1
ATOM 1329 C CA . VAL A 1 160 ? -13.867 -21.221 -10.585 1.00 96.50 160 VAL A CA 1
ATOM 1330 C C . VAL A 1 160 ? -15.302 -20.700 -10.512 1.00 96.50 160 VAL A C 1
ATOM 1332 O O . VAL A 1 160 ? -16.121 -21.289 -9.812 1.00 96.50 160 VAL A O 1
ATOM 1335 N N . THR A 1 161 ? -15.647 -19.657 -11.272 1.00 96.69 161 THR A N 1
ATOM 1336 C CA . THR A 1 161 ? -17.018 -19.124 -11.278 1.00 96.69 161 THR A CA 1
ATOM 1337 C C . THR A 1 161 ? -18.015 -20.113 -11.872 1.00 96.69 161 THR A C 1
ATOM 1339 O O . THR A 1 161 ? -19.114 -20.249 -11.347 1.00 96.69 161 THR A O 1
ATOM 1342 N N . SER A 1 162 ? -17.639 -20.856 -12.919 1.00 96.12 162 SER A N 1
ATOM 1343 C CA . SER A 1 162 ? -18.505 -21.896 -13.489 1.00 96.12 162 SER A CA 1
ATOM 1344 C C . SER A 1 162 ? -18.741 -23.067 -12.534 1.00 96.12 162 SER A C 1
ATOM 1346 O O . SER A 1 162 ? -19.814 -23.661 -12.556 1.00 96.12 162 SER A O 1
ATOM 1348 N N . TYR A 1 163 ? -17.753 -23.398 -11.699 1.00 96.12 163 TYR A N 1
ATOM 1349 C CA . TYR A 1 163 ? -17.876 -24.427 -10.673 1.00 96.12 163 TYR A CA 1
ATOM 1350 C C . TYR A 1 163 ? -18.791 -23.955 -9.538 1.00 96.12 163 TYR A C 1
ATOM 1352 O O . TYR A 1 163 ? -19.740 -24.653 -9.201 1.00 96.12 163 TYR A O 1
ATOM 1360 N N . ALA A 1 164 ? -18.571 -22.739 -9.030 1.00 95.50 164 ALA A N 1
ATOM 1361 C CA . ALA A 1 164 ? -19.392 -22.124 -7.983 1.00 95.50 164 ALA A CA 1
ATOM 1362 C C . ALA A 1 164 ? -20.829 -21.784 -8.423 1.00 95.50 164 ALA A C 1
ATOM 1364 O O . ALA A 1 164 ? -21.670 -21.495 -7.590 1.00 95.50 164 ALA A O 1
ATOM 1365 N N . ALA A 1 165 ? -21.117 -21.758 -9.727 1.00 94.56 165 ALA A N 1
ATOM 1366 C CA . ALA A 1 165 ? -22.482 -21.605 -10.232 1.00 94.56 165 ALA A CA 1
ATOM 1367 C C . ALA A 1 165 ? -23.233 -22.945 -10.332 1.00 94.56 165 ALA A C 1
ATOM 1369 O O . ALA A 1 165 ? -24.457 -22.957 -10.430 1.00 94.56 165 ALA A O 1
ATOM 1370 N N . LYS A 1 166 ? -22.505 -24.068 -10.376 1.00 92.88 166 LYS A N 1
ATOM 1371 C CA . LYS A 1 166 ? -23.072 -25.423 -10.481 1.00 92.88 166 LYS A CA 1
ATOM 1372 C C . LYS A 1 166 ? -23.307 -26.080 -9.120 1.00 92.88 166 LYS A C 1
ATOM 1374 O O . LYS A 1 166 ? -24.072 -27.040 -9.058 1.00 92.88 166 LYS A O 1
ATOM 1379 N N . HIS A 1 167 ? -22.627 -25.600 -8.086 1.00 81.56 167 HIS A N 1
ATOM 1380 C CA . HIS A 1 167 ? -22.663 -26.087 -6.709 1.00 81.56 167 HIS A CA 1
ATOM 1381 C C . HIS A 1 167 ? -23.024 -24.940 -5.777 1.00 81.56 167 HIS A C 1
ATOM 1383 O O . HIS A 1 167 ? -23.746 -25.204 -4.795 1.00 81.56 167 HIS A O 1
#

Mean predicted aligned error: 9.86 Å

Secondary structure (DSSP, 8-state):
------S--TT--TT--SPPPHHHHHHHHH-GGGGT-EEE--EEEEETTEEEEEEPPGGGSEEESSSS--SS-HHHHHHHHHHHHH-PPP-TTS---TTTTT-B-TTT-PBEEEEEEEETTEEEEEEEEHHHHHT-S-----EEEHHHHHHHHHHHHHHHHHHHTT-

Foldseek 3Di:
DPDDDDDPPPDDDVPPPPDDDPVNVVVVLVDPCLQQKDKPPQWDAPDPVGRDIDGDDPVRIDIGHNNDDHNDHPVVSVVSVVVVVVDDDADPVSHDDPCFPPDADPPPRAGWDWDWDDDPVDTWIKTWHPCVVVVPDDDDTDIDTPVVVVVVVVVVVVVVVVVVVVD